Protein AF-A0A351WHJ7-F1 (afdb_monomer_lite)

Foldseek 3Di:
DDFADPVLVVLVVVLQVVCVVVVFWDWFCQPPPPDFIWIKGFPQDAPQWTKMKTFGWDDDPNDTWTPKIWIWTDHPPTIFTAWIHGRVVGDTDGFFDADPRRHTPGGDVVSSVVSSVVSNVVSVVCCVNRVD

Radius of gyration: 14.29 Å; chains: 1; bounding box: 39×33×37 Å

Secondary structure (DSSP, 8-state):
-PPPPHHHHHHHHHHHHHHHHTTSEEEE-SSTTTSPPEEEEEEEEETTEEEEEEEEEEEETTEEEEEEEEEEEE-SS-EEEEEEEETTTTEEEE-EEE-TTS-EEEE-HHHHHHHHHHHHHHHHHHHHHHT-

Sequence (132 aa):
MKALNKNTQAVLARLMNTAKANGGHTKIDNAPGHFMAACVEILGQTAGYELVSVAHYGEQNGDLMRDPDIVIMANEQNAWPISYRNDYVGIDHESADFDEAGQLKGYRPRMQADITACANMLLRNIADQQGI

Structure (mmCIF, N/CA/C/O backbone):
data_AF-A0A351WHJ7-F1
#
_entry.id   AF-A0A351WHJ7-F1
#
loop_
_atom_site.group_PDB
_atom_site.id
_atom_site.type_symbol
_atom_site.label_atom_id
_atom_site.label_alt_id
_atom_site.label_comp_id
_atom_site.label_asym_id
_atom_site.label_entity_id
_atom_site.label_seq_id
_atom_site.pdbx_PDB_ins_code
_atom_site.Cartn_x
_atom_site.Cartn_y
_atom_site.Cartn_z
_atom_site.occupancy
_atom_site.B_iso_or_equiv
_atom_site.auth_seq_id
_atom_site.auth_comp_id
_atom_site.auth_asym_id
_atom_site.auth_atom_id
_atom_site.pdbx_PDB_model_num
ATOM 1 N N . MET A 1 1 ? 5.018 -4.027 -14.918 1.00 95.12 1 MET A N 1
ATOM 2 C CA . MET A 1 1 ? 4.238 -4.286 -13.689 1.00 95.12 1 MET A CA 1
ATOM 3 C C . MET A 1 1 ? 2.789 -3.887 -13.919 1.00 95.12 1 MET A C 1
ATOM 5 O O . MET A 1 1 ? 2.540 -2.935 -14.655 1.00 95.12 1 MET A O 1
ATOM 9 N N . LYS A 1 2 ? 1.842 -4.614 -13.327 1.00 98.12 2 LYS A N 1
ATOM 10 C CA . LYS A 1 2 ? 0.417 -4.280 -13.321 1.00 98.12 2 LYS A CA 1
ATOM 11 C C . LYS A 1 2 ? 0.188 -3.119 -12.353 1.00 98.12 2 LYS A C 1
ATOM 13 O O . LYS A 1 2 ? 0.572 -3.210 -11.192 1.00 98.12 2 LYS A O 1
ATOM 18 N N . ALA A 1 3 ? -0.381 -2.029 -12.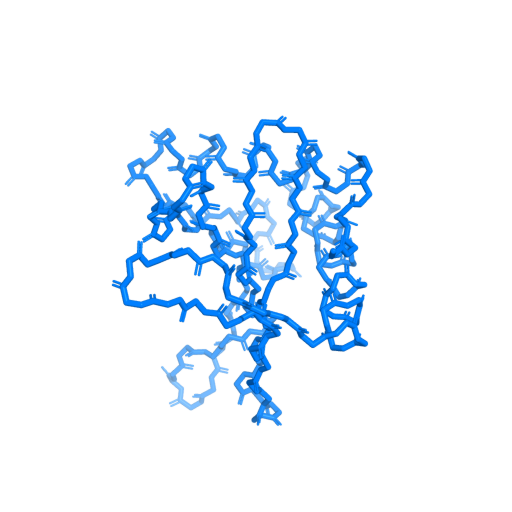852 1.00 98.56 3 ALA A N 1
ATOM 19 C CA . ALA A 1 3 ? -0.730 -0.877 -12.030 1.00 98.56 3 ALA A CA 1
ATOM 20 C C . ALA A 1 3 ? -2.055 -1.112 -11.287 1.00 98.56 3 ALA A C 1
ATOM 22 O O . ALA A 1 3 ? -2.877 -1.948 -11.688 1.00 98.56 3 ALA A O 1
ATOM 23 N N . LEU A 1 4 ? -2.270 -0.340 -10.224 1.00 98.75 4 LEU A N 1
ATOM 24 C CA . LEU A 1 4 ? -3.590 -0.144 -9.636 1.00 98.75 4 LEU A CA 1
ATOM 25 C C . LEU A 1 4 ? -4.588 0.362 -10.691 1.00 98.75 4 LEU A C 1
ATOM 27 O O . LEU A 1 4 ? -4.222 0.983 -11.689 1.00 98.75 4 LEU A O 1
ATOM 31 N N . ASN A 1 5 ? -5.875 0.085 -10.486 1.00 98.00 5 ASN A N 1
ATOM 32 C CA . ASN A 1 5 ? -6.903 0.649 -11.357 1.00 98.00 5 ASN A CA 1
ATOM 33 C C . ASN A 1 5 ? -7.125 2.144 -11.050 1.00 98.00 5 ASN A C 1
ATOM 35 O O . ASN A 1 5 ? -6.710 2.656 -10.014 1.00 98.00 5 ASN A O 1
ATOM 39 N N . LYS A 1 6 ? -7.813 2.861 -11.945 1.00 97.31 6 LYS A N 1
ATOM 40 C CA . LYS A 1 6 ? -7.991 4.318 -11.818 1.00 97.31 6 LYS A CA 1
ATOM 41 C C . LYS A 1 6 ? -8.662 4.747 -10.506 1.00 97.31 6 LYS A C 1
ATOM 43 O O . LYS A 1 6 ? -8.269 5.762 -9.939 1.00 97.31 6 LYS A O 1
ATOM 48 N N . ASN A 1 7 ? -9.642 3.985 -10.020 1.00 97.19 7 ASN A N 1
ATOM 49 C CA . ASN A 1 7 ? -10.384 4.337 -8.808 1.00 97.19 7 ASN A CA 1
ATOM 50 C C . ASN A 1 7 ? -9.500 4.189 -7.567 1.00 97.19 7 ASN A C 1
ATOM 52 O O . ASN A 1 7 ? -9.439 5.088 -6.735 1.00 97.19 7 ASN A O 1
ATOM 56 N N . THR A 1 8 ? -8.763 3.086 -7.465 1.00 98.19 8 THR A N 1
ATOM 57 C CA . THR A 1 8 ? -7.872 2.825 -6.325 1.00 98.19 8 THR A CA 1
ATOM 58 C C . THR A 1 8 ? -6.625 3.705 -6.358 1.00 98.19 8 THR A C 1
ATOM 60 O O . THR A 1 8 ? -6.154 4.101 -5.297 1.00 98.19 8 THR A O 1
ATOM 63 N N . GLN A 1 9 ? -6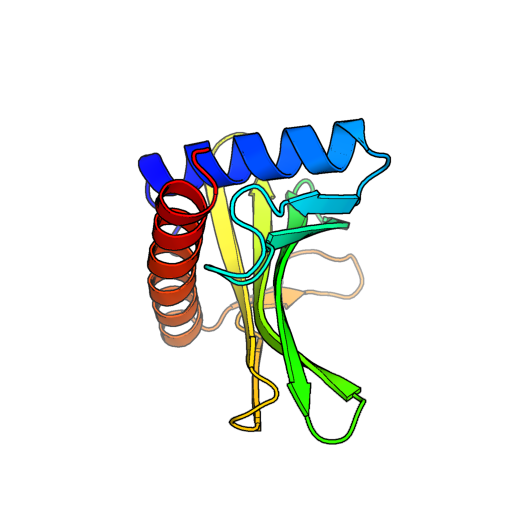.141 4.111 -7.539 1.00 98.25 9 GLN A N 1
ATOM 64 C CA . GLN A 1 9 ? -5.120 5.162 -7.646 1.00 98.25 9 GLN A CA 1
ATOM 65 C C . GLN A 1 9 ? -5.603 6.496 -7.066 1.00 98.25 9 GLN A C 1
ATOM 67 O O . GLN A 1 9 ? -4.840 7.168 -6.378 1.00 98.25 9 GLN A O 1
ATOM 72 N N . ALA A 1 10 ? -6.864 6.876 -7.300 1.00 97.69 10 ALA A N 1
ATOM 73 C CA . ALA A 1 10 ? -7.420 8.103 -6.731 1.00 97.69 10 ALA A CA 1
ATOM 74 C C . ALA A 1 10 ? -7.526 8.032 -5.198 1.00 97.69 10 ALA A C 1
ATOM 76 O O . ALA A 1 10 ? -7.198 9.007 -4.521 1.00 97.69 10 ALA A O 1
ATOM 77 N N . VAL A 1 11 ? -7.922 6.877 -4.650 1.00 98.31 11 VAL A N 1
ATOM 78 C CA . VAL A 1 11 ? -7.927 6.640 -3.195 1.00 98.31 11 VAL A CA 1
ATOM 79 C C . VAL A 1 11 ? -6.509 6.733 -2.635 1.00 98.31 11 VAL A C 1
ATOM 81 O O . VAL A 1 11 ? -6.276 7.490 -1.696 1.00 98.31 11 VAL A O 1
ATOM 84 N N . LEU A 1 12 ? -5.541 6.040 -3.243 1.00 98.56 12 LEU A N 1
ATOM 85 C CA . LEU A 1 12 ? -4.144 6.093 -2.813 1.00 98.56 12 LEU A CA 1
ATOM 86 C C . LEU A 1 12 ? -3.599 7.528 -2.824 1.00 98.56 12 LEU A C 1
ATOM 88 O O . LEU A 1 12 ? -2.951 7.935 -1.868 1.00 98.56 12 LEU A O 1
ATOM 92 N N . ALA A 1 13 ? -3.905 8.318 -3.856 1.00 97.94 13 ALA A N 1
ATOM 93 C CA . ALA A 1 13 ? -3.484 9.715 -3.921 1.00 97.94 13 ALA A CA 1
ATOM 94 C C . ALA A 1 13 ? -4.053 10.550 -2.759 1.00 97.94 13 ALA A C 1
ATOM 96 O O . ALA A 1 13 ? -3.329 11.353 -2.171 1.00 97.94 13 ALA A O 1
ATOM 97 N N . ARG A 1 14 ? -5.324 10.339 -2.378 1.00 97.75 14 ARG A N 1
ATOM 98 C CA . ARG A 1 14 ? -5.925 10.988 -1.195 1.00 97.75 14 ARG A CA 1
ATOM 99 C C . ARG A 1 14 ? -5.194 10.589 0.085 1.00 97.75 14 ARG A C 1
ATOM 101 O O . ARG A 1 14 ? -4.814 11.465 0.856 1.00 97.75 14 ARG A O 1
ATOM 108 N N . LEU A 1 15 ? -4.939 9.293 0.265 1.00 98.12 15 LEU A N 1
ATOM 109 C CA . LEU A 1 15 ? -4.201 8.757 1.411 1.00 98.12 15 LEU A CA 1
ATOM 110 C C . LEU A 1 15 ? -2.786 9.348 1.511 1.00 98.12 15 LEU A C 1
ATOM 112 O O . LEU A 1 15 ? -2.398 9.847 2.566 1.00 98.12 15 LEU A O 1
ATOM 116 N N . MET A 1 16 ? -2.039 9.359 0.402 1.00 98.06 16 MET A N 1
ATOM 117 C CA . MET A 1 16 ? -0.693 9.935 0.332 1.00 98.06 16 MET A CA 1
ATOM 118 C C . MET A 1 16 ? -0.698 11.432 0.642 1.00 98.06 16 MET A C 1
ATOM 120 O O . MET A 1 16 ? 0.165 11.900 1.379 1.00 98.06 16 MET A O 1
ATOM 124 N N . ASN A 1 17 ? -1.667 12.191 0.122 1.00 97.75 17 ASN A N 1
ATOM 125 C CA . ASN A 1 17 ? -1.775 13.623 0.404 1.00 97.75 17 ASN A CA 1
ATOM 126 C C . ASN A 1 17 ? -2.027 13.888 1.892 1.00 97.75 17 ASN A C 1
ATOM 128 O O . ASN A 1 17 ? -1.374 14.755 2.472 1.00 97.75 17 ASN A O 1
ATOM 132 N N . THR A 1 18 ? -2.909 13.110 2.526 1.00 97.94 18 THR A N 1
ATOM 133 C CA . THR A 1 18 ? -3.152 13.203 3.972 1.00 97.94 18 THR A CA 1
ATOM 134 C C . THR A 1 18 ? -1.909 12.829 4.779 1.00 97.94 18 THR A C 1
ATOM 136 O O . THR A 1 18 ? -1.568 13.532 5.728 1.00 97.94 18 THR A O 1
ATOM 139 N N . ALA A 1 19 ? -1.190 11.766 4.402 1.00 98.19 19 ALA A N 1
ATOM 140 C CA . ALA A 1 19 ? 0.055 11.380 5.069 1.00 98.19 19 ALA A CA 1
ATOM 141 C C . ALA A 1 19 ? 1.121 12.481 4.954 1.00 98.19 19 ALA A C 1
ATOM 143 O O . ALA A 1 19 ? 1.706 12.888 5.954 1.00 98.19 19 ALA A O 1
ATOM 144 N N . LYS A 1 20 ? 1.328 13.033 3.753 1.00 97.62 20 LYS A N 1
ATOM 145 C CA . LYS A 1 20 ? 2.286 14.127 3.514 1.00 97.62 20 LYS A CA 1
ATOM 146 C C . LYS A 1 20 ? 1.935 15.389 4.298 1.00 97.62 20 LYS A C 1
ATOM 148 O O . LYS A 1 20 ? 2.826 15.999 4.882 1.00 97.62 20 LYS A O 1
ATOM 153 N N . ALA A 1 21 ? 0.652 15.7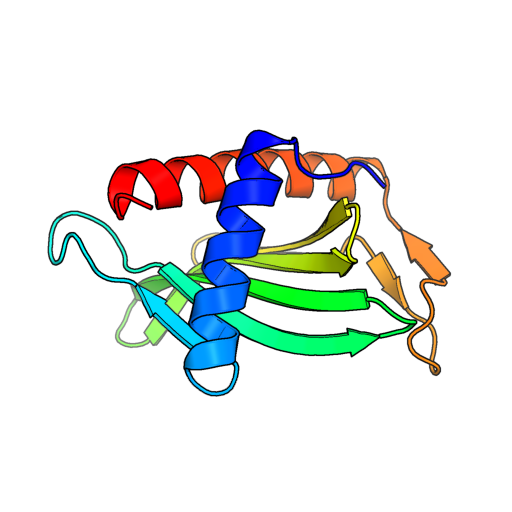47 4.366 1.00 97.88 21 ALA A N 1
ATOM 154 C CA . ALA A 1 21 ? 0.187 16.873 5.176 1.00 97.88 21 ALA A CA 1
ATOM 155 C C . ALA A 1 21 ? 0.468 16.682 6.680 1.00 97.88 21 ALA A C 1
ATOM 157 O O . ALA A 1 21 ? 0.640 17.665 7.395 1.00 97.88 21 ALA A O 1
ATOM 158 N N . ASN A 1 22 ? 0.579 15.431 7.139 1.00 97.56 22 ASN A N 1
ATOM 159 C CA . ASN A 1 22 ? 0.861 15.051 8.525 1.00 97.56 22 ASN A CA 1
ATOM 160 C C . ASN A 1 22 ? 2.332 14.653 8.767 1.00 97.56 22 ASN A C 1
ATOM 162 O O . ASN A 1 22 ? 2.638 13.914 9.698 1.00 97.56 22 ASN A O 1
ATOM 166 N N . GLY A 1 23 ? 3.267 15.136 7.942 1.00 96.94 23 GLY A N 1
ATOM 167 C CA . GLY A 1 23 ? 4.698 14.872 8.143 1.00 96.94 23 GLY A CA 1
ATOM 168 C C . GLY A 1 23 ? 5.159 13.498 7.650 1.00 96.94 23 GLY A C 1
ATOM 169 O O . GLY A 1 23 ? 6.153 12.971 8.139 1.00 96.94 23 GLY A O 1
ATOM 170 N N . GLY A 1 24 ? 4.444 12.918 6.684 1.00 97.50 24 GLY A N 1
ATOM 171 C CA . GLY A 1 24 ? 4.817 11.674 6.010 1.00 97.50 24 GLY A CA 1
ATOM 172 C C . GLY A 1 24 ? 4.123 10.425 6.547 1.00 97.50 24 GLY A C 1
ATOM 173 O O . GLY A 1 24 ? 4.290 9.366 5.959 1.00 97.50 24 GLY A O 1
ATOM 174 N N . HIS A 1 25 ? 3.308 10.524 7.596 1.00 98.00 25 HIS A N 1
ATOM 175 C CA . HIS A 1 25 ? 2.545 9.395 8.127 1.00 98.00 25 HIS A CA 1
ATOM 176 C C . HIS A 1 25 ? 1.179 9.842 8.652 1.00 98.00 25 HIS A C 1
ATOM 178 O O . HIS A 1 25 ? 0.999 10.981 9.079 1.00 98.00 25 HIS A O 1
ATOM 184 N N . THR A 1 26 ? 0.185 8.958 8.615 1.00 98.19 26 THR A N 1
ATOM 185 C CA . THR A 1 26 ? -1.134 9.224 9.198 1.00 98.19 26 THR A CA 1
ATOM 186 C C . THR A 1 26 ? -1.855 7.931 9.571 1.00 98.19 26 THR A C 1
ATOM 188 O O . THR A 1 26 ? -1.651 6.888 8.950 1.00 98.19 26 THR A O 1
ATOM 191 N N . LYS A 1 27 ? -2.725 8.015 10.580 1.00 97.88 27 LYS A N 1
ATOM 192 C CA . LYS A 1 27 ? -3.681 6.972 10.955 1.00 97.88 27 LYS A CA 1
ATOM 193 C C . LYS A 1 27 ? -5.084 7.525 10.732 1.00 97.88 27 LYS A C 1
ATOM 195 O O . LYS A 1 27 ? -5.445 8.534 11.334 1.00 97.88 27 LYS A O 1
ATOM 200 N N . ILE A 1 28 ? -5.862 6.860 9.888 1.00 97.75 28 ILE A N 1
ATOM 201 C CA . ILE A 1 28 ? -7.234 7.245 9.554 1.00 97.75 28 ILE A CA 1
ATOM 202 C C . ILE A 1 28 ? -8.183 6.270 10.242 1.00 97.75 28 ILE A C 1
ATOM 204 O O . ILE A 1 28 ? -8.168 5.077 9.946 1.00 97.75 28 ILE A O 1
ATOM 208 N N . ASP A 1 29 ? -8.979 6.792 11.171 1.00 97.38 29 ASP A N 1
ATOM 209 C CA . ASP A 1 29 ? -9.904 6.028 12.009 1.00 97.38 29 ASP A CA 1
ATOM 210 C C . ASP A 1 29 ? -11.241 6.775 12.127 1.00 97.38 29 ASP A C 1
ATOM 212 O O . ASP A 1 29 ? -11.600 7.323 13.169 1.00 97.38 29 ASP A O 1
ATOM 216 N N . ASN A 1 30 ? -11.945 6.877 11.000 1.00 96.62 30 ASN A N 1
ATOM 217 C CA . ASN A 1 30 ? -13.217 7.594 10.889 1.00 96.62 30 ASN A CA 1
ATOM 218 C C . ASN A 1 30 ? -14.414 6.752 11.370 1.00 96.62 30 ASN A C 1
ATOM 220 O O . ASN A 1 30 ? -15.506 7.289 11.553 1.00 96.62 30 ASN A O 1
ATOM 224 N N . ALA A 1 31 ? -14.218 5.448 11.582 1.00 94.56 31 ALA A N 1
ATOM 225 C CA . ALA A 1 31 ? -15.235 4.506 12.050 1.00 94.56 31 ALA A CA 1
ATOM 226 C C . ALA A 1 31 ? -14.722 3.673 13.246 1.00 94.56 31 ALA A C 1
ATOM 228 O O . ALA A 1 31 ? -14.670 2.436 13.168 1.00 94.56 31 ALA A O 1
ATOM 229 N N . PRO A 1 32 ? -14.341 4.331 14.359 1.00 92.25 32 PRO A N 1
ATOM 230 C CA . PRO A 1 32 ? -13.710 3.665 15.491 1.00 92.25 32 PRO A CA 1
ATOM 231 C C . PRO A 1 32 ? -14.637 2.605 16.091 1.00 92.25 32 PRO A C 1
ATOM 233 O O . PRO A 1 32 ? -15.831 2.830 16.285 1.00 92.25 32 PRO A O 1
ATOM 236 N N . GLY A 1 33 ? -14.080 1.428 16.374 1.00 91.31 33 GLY A N 1
ATOM 237 C CA . GLY A 1 33 ? -14.823 0.282 16.911 1.00 91.31 33 GLY A CA 1
ATOM 238 C C . GLY A 1 33 ? -15.653 -0.497 15.883 1.00 91.31 33 GLY A C 1
ATOM 239 O O . GLY A 1 33 ? -16.190 -1.548 16.230 1.00 91.31 33 GLY A O 1
ATOM 240 N N . HIS A 1 34 ? -15.734 -0.033 14.631 1.00 92.69 34 HIS A N 1
ATOM 241 C CA . HIS A 1 34 ? -16.422 -0.739 13.544 1.00 92.69 34 HIS A CA 1
ATOM 242 C C . HIS A 1 34 ? -15.448 -1.361 12.543 1.00 92.69 34 HIS A C 1
ATOM 244 O O . HIS A 1 34 ? -15.643 -2.503 12.128 1.00 92.69 34 HIS A O 1
ATOM 250 N N . PHE A 1 35 ? -14.397 -0.626 12.175 1.00 95.00 35 PHE A N 1
ATOM 251 C CA . PHE A 1 35 ? -13.370 -1.077 11.239 1.00 95.00 35 PHE A CA 1
ATOM 252 C C . PHE A 1 35 ? -11.971 -0.789 11.780 1.00 95.00 35 PHE A C 1
ATOM 254 O O . PHE A 1 35 ? -11.789 0.072 12.639 1.00 95.00 35 PHE A O 1
ATOM 261 N N . MET A 1 36 ? -10.972 -1.513 11.271 1.00 95.06 36 MET A N 1
ATOM 262 C CA . MET A 1 36 ? -9.575 -1.216 11.580 1.00 95.06 36 MET A CA 1
ATOM 263 C C . MET A 1 36 ? -9.167 0.110 10.938 1.00 95.06 36 MET A C 1
ATOM 265 O O . MET A 1 36 ? -9.503 0.392 9.785 1.00 95.06 36 MET A O 1
ATOM 269 N N . ALA A 1 37 ? -8.405 0.909 11.681 1.00 97.12 37 ALA A N 1
ATOM 270 C CA . ALA A 1 37 ? -7.826 2.138 11.166 1.00 97.12 37 ALA A CA 1
ATOM 271 C C . ALA A 1 37 ? -6.857 1.844 10.012 1.00 97.12 37 ALA A C 1
ATOM 273 O O . ALA A 1 37 ? -6.117 0.858 10.057 1.00 97.12 37 ALA A O 1
ATOM 274 N N . ALA A 1 38 ? -6.835 2.709 9.000 1.00 98.00 38 ALA A N 1
ATOM 275 C CA . ALA A 1 38 ? -5.852 2.653 7.924 1.00 98.00 38 ALA A CA 1
ATOM 276 C C . ALA A 1 38 ? -4.615 3.472 8.314 1.00 98.00 38 ALA A C 1
ATOM 278 O O . ALA A 1 38 ? -4.697 4.689 8.499 1.00 98.00 38 ALA A O 1
ATOM 279 N N . CYS A 1 39 ? -3.471 2.810 8.434 1.00 98.50 39 CYS A N 1
ATOM 280 C CA . CYS A 1 39 ? -2.174 3.441 8.639 1.00 98.50 39 CYS A CA 1
ATOM 281 C C . CYS A 1 39 ? -1.496 3.636 7.282 1.00 98.50 39 CYS A C 1
ATOM 283 O O . CYS A 1 39 ? -1.421 2.704 6.483 1.00 98.50 39 CYS A O 1
ATOM 285 N N . VAL A 1 40 ? -1.018 4.847 7.014 1.00 98.69 40 VAL A N 1
ATOM 286 C CA . VAL A 1 40 ? -0.358 5.201 5.754 1.00 98.69 40 VAL A CA 1
ATOM 287 C C . VAL A 1 40 ? 0.953 5.895 6.069 1.00 98.69 40 VAL A C 1
ATOM 289 O O . VAL A 1 40 ? 0.964 6.855 6.839 1.00 98.69 40 VAL A O 1
ATOM 292 N N . GLU A 1 41 ? 2.040 5.442 5.454 1.00 98.69 41 GLU A N 1
ATOM 293 C CA . GLU A 1 41 ? 3.383 5.977 5.682 1.00 98.69 41 GLU A CA 1
ATOM 294 C C . GLU A 1 41 ? 4.144 6.133 4.363 1.00 98.69 41 GLU A C 1
ATOM 296 O O . GLU A 1 41 ? 4.198 5.215 3.547 1.00 98.69 41 GLU A O 1
ATOM 301 N N . ILE A 1 42 ? 4.743 7.304 4.150 1.00 98.38 42 ILE A N 1
ATOM 302 C CA . ILE A 1 42 ? 5.683 7.562 3.061 1.00 98.38 42 ILE A CA 1
ATOM 303 C C . ILE A 1 42 ? 7.057 7.069 3.515 1.00 98.38 42 ILE A C 1
ATOM 305 O O . ILE A 1 42 ? 7.719 7.710 4.326 1.00 98.38 42 ILE A O 1
ATOM 309 N N . LEU A 1 43 ? 7.489 5.937 2.967 1.00 97.06 43 LEU A N 1
ATOM 310 C CA . LEU A 1 43 ? 8.731 5.261 3.351 1.00 97.06 43 LEU A CA 1
ATOM 311 C C . LEU A 1 43 ? 9.977 5.941 2.769 1.00 97.06 43 LEU A C 1
ATOM 313 O O . LEU A 1 43 ? 11.088 5.736 3.250 1.00 97.06 43 LEU A O 1
ATOM 317 N N . GLY A 1 44 ? 9.804 6.729 1.706 1.00 94.75 44 GLY A N 1
ATOM 318 C CA . GLY A 1 44 ? 10.885 7.440 1.036 1.00 94.75 44 GLY A CA 1
ATOM 319 C C . GLY A 1 44 ? 10.706 7.479 -0.476 1.00 94.75 44 GLY A C 1
ATOM 320 O O . GLY A 1 44 ? 9.595 7.360 -0.997 1.00 94.75 44 GLY A O 1
ATOM 321 N N . GLN A 1 45 ? 11.820 7.661 -1.182 1.00 93.50 45 GLN A N 1
ATOM 322 C CA . GLN A 1 45 ? 11.855 7.737 -2.638 1.00 93.50 45 GLN A CA 1
ATOM 323 C C . GLN A 1 45 ? 12.954 6.852 -3.211 1.00 93.50 45 GLN A C 1
ATOM 325 O O . GLN A 1 45 ? 14.035 6.739 -2.636 1.00 93.50 45 GLN A O 1
ATOM 330 N N . THR A 1 46 ? 12.689 6.269 -4.375 1.00 90.94 46 THR A N 1
ATOM 331 C CA . THR A 1 46 ? 13.666 5.490 -5.130 1.00 90.94 46 THR A CA 1
ATOM 332 C C . THR A 1 46 ? 13.486 5.724 -6.620 1.00 90.94 46 THR A C 1
ATOM 334 O O . THR A 1 46 ? 12.367 5.660 -7.112 1.00 90.94 46 THR A O 1
ATOM 337 N N . ALA A 1 47 ? 14.559 6.027 -7.353 1.00 88.44 47 ALA A N 1
ATOM 338 C CA . ALA A 1 47 ? 14.532 6.162 -8.816 1.00 88.44 47 ALA A CA 1
ATOM 339 C C . ALA A 1 47 ? 13.384 7.032 -9.399 1.00 88.44 47 ALA A C 1
ATOM 341 O O . ALA A 1 47 ? 12.869 6.741 -10.477 1.00 88.44 47 ALA A O 1
ATOM 342 N N . GLY A 1 48 ? 12.967 8.093 -8.694 1.00 89.25 48 GLY A N 1
ATOM 343 C CA . GLY A 1 48 ? 11.852 8.961 -9.110 1.00 89.25 48 GLY A CA 1
ATOM 344 C C . GLY A 1 48 ? 10.449 8.450 -8.749 1.00 89.25 48 GLY A C 1
ATOM 345 O O . GLY A 1 48 ? 9.459 9.023 -9.197 1.00 89.25 48 GLY A O 1
ATOM 346 N N . TYR A 1 49 ? 10.358 7.399 -7.938 1.00 95.31 49 TYR A N 1
ATOM 347 C CA . TYR A 1 49 ? 9.123 6.877 -7.367 1.00 95.31 49 TYR A CA 1
ATOM 348 C C . TYR A 1 49 ? 9.069 7.149 -5.865 1.00 95.31 49 TYR A C 1
ATOM 350 O O . TYR A 1 49 ? 10.081 7.047 -5.175 1.00 95.31 49 TYR A O 1
ATOM 358 N N . GLU A 1 50 ? 7.882 7.433 -5.345 1.00 96.75 50 GLU A N 1
ATOM 359 C CA . GLU A 1 50 ? 7.604 7.409 -3.911 1.00 96.75 50 GLU A CA 1
ATOM 360 C C . GLU A 1 50 ? 7.214 5.998 -3.479 1.00 96.75 50 GLU A C 1
ATOM 362 O O . GLU A 1 50 ? 6.460 5.309 -4.169 1.00 96.75 50 GLU A O 1
ATOM 367 N N . LEU A 1 51 ? 7.716 5.577 -2.322 1.00 97.94 51 LEU A N 1
ATOM 368 C CA . LEU A 1 51 ? 7.310 4.340 -1.672 1.00 97.94 51 LEU A CA 1
ATOM 369 C C . LEU A 1 51 ? 6.322 4.679 -0.559 1.00 97.94 51 LEU A C 1
ATOM 371 O O . LEU A 1 51 ? 6.628 5.484 0.320 1.00 97.94 51 LEU A O 1
ATOM 375 N N . VAL A 1 52 ? 5.142 4.069 -0.599 1.00 98.62 52 VAL A N 1
ATOM 376 C CA . VAL A 1 52 ? 4.095 4.250 0.412 1.00 98.62 52 VAL A CA 1
ATOM 377 C C . VAL A 1 52 ? 3.646 2.898 0.953 1.00 98.62 52 VAL A C 1
ATOM 379 O O . VAL A 1 52 ? 3.321 2.003 0.175 1.00 98.62 52 VAL A O 1
ATOM 382 N N . SER A 1 53 ? 3.629 2.755 2.276 1.00 98.75 53 SER A N 1
ATOM 383 C CA . SER A 1 53 ? 2.966 1.654 2.978 1.00 98.75 53 SER A CA 1
ATOM 384 C C . SER A 1 53 ? 1.513 2.037 3.256 1.00 98.75 53 SER A C 1
ATOM 386 O O . SER A 1 53 ? 1.221 3.166 3.663 1.00 98.75 53 SER A O 1
ATOM 388 N N . VAL A 1 54 ? 0.603 1.095 3.013 1.00 98.75 54 VAL A N 1
ATOM 389 C CA . VAL A 1 54 ? -0.795 1.154 3.447 1.00 98.75 54 VAL A CA 1
ATOM 390 C C . VAL A 1 54 ? -1.080 -0.119 4.229 1.00 98.75 54 VAL A C 1
ATOM 392 O O . VAL A 1 54 ? -1.046 -1.213 3.659 1.00 98.75 54 VAL A O 1
ATOM 395 N N . ALA A 1 55 ? -1.374 0.032 5.518 1.00 98.44 55 ALA A N 1
ATOM 396 C CA . ALA A 1 55 ? -1.495 -1.078 6.445 1.00 98.44 55 ALA A CA 1
ATOM 397 C C . ALA A 1 55 ? -2.723 -0.978 7.355 1.00 98.44 55 ALA A C 1
ATOM 399 O O . ALA A 1 55 ? -3.150 0.108 7.750 1.00 98.44 55 ALA A O 1
ATOM 400 N N . HIS A 1 56 ? -3.233 -2.136 7.757 1.00 97.94 56 HIS A N 1
ATOM 401 C CA . HIS A 1 56 ? -4.030 -2.285 8.971 1.00 97.94 56 HIS A CA 1
ATOM 402 C C . HIS A 1 56 ? -3.210 -3.019 10.028 1.00 97.94 56 HIS A C 1
ATOM 404 O O . HIS A 1 56 ? -2.324 -3.810 9.701 1.00 97.94 56 HIS A O 1
ATOM 410 N N . TYR A 1 57 ? -3.531 -2.766 11.294 1.00 97.25 57 TYR A N 1
ATOM 411 C CA . TYR A 1 57 ? -2.921 -3.451 12.422 1.00 97.25 57 TYR A CA 1
ATOM 412 C C . TYR A 1 57 ? -3.999 -4.059 13.310 1.00 97.25 57 TYR A C 1
ATOM 414 O O . TYR A 1 57 ? -4.879 -3.343 13.793 1.00 97.25 57 TYR A O 1
ATOM 422 N N . GLY A 1 58 ? -3.898 -5.365 13.534 1.00 94.88 58 GLY A N 1
ATOM 423 C CA . GLY A 1 58 ? -4.569 -6.051 14.632 1.00 94.88 58 GLY A CA 1
ATOM 424 C C . GLY A 1 58 ? -3.606 -6.260 15.802 1.00 94.88 58 GLY A C 1
ATOM 425 O O . GLY A 1 58 ? -2.410 -5.997 15.685 1.00 94.88 58 GLY A O 1
ATOM 426 N N . GLU A 1 59 ? -4.116 -6.739 16.934 1.00 95.75 59 GLU A N 1
ATOM 427 C CA . GLU A 1 59 ? -3.294 -7.129 18.082 1.00 95.75 59 GLU A CA 1
ATOM 428 C C . GLU A 1 59 ? -3.288 -8.658 18.233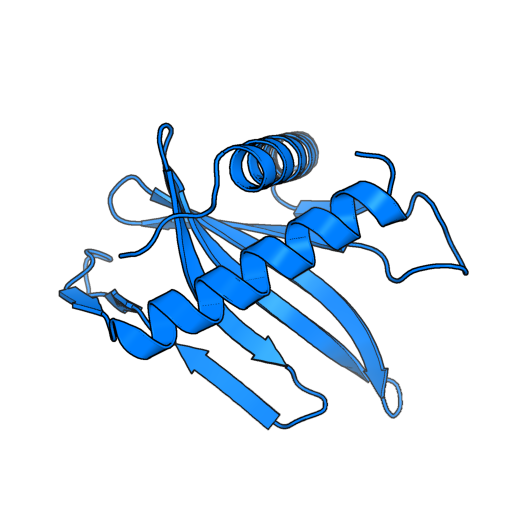 1.00 95.75 59 GLU A C 1
ATOM 430 O O . GLU A 1 59 ? -4.323 -9.314 18.075 1.00 95.75 59 GLU A O 1
ATOM 435 N N . GLN A 1 60 ? -2.130 -9.243 18.535 1.00 96.12 60 GLN A N 1
ATOM 436 C CA . GLN A 1 60 ? -2.003 -10.644 18.932 1.00 96.12 60 GLN A CA 1
ATOM 437 C C . GLN A 1 60 ? -1.025 -10.749 20.098 1.00 96.12 60 GLN A C 1
ATOM 439 O O . GLN A 1 60 ? 0.131 -10.368 19.974 1.00 96.12 60 GLN A O 1
ATOM 444 N N . ASN A 1 61 ? -1.475 -11.299 21.229 1.00 96.44 61 ASN A N 1
ATOM 445 C CA . ASN A 1 61 ? -0.665 -11.431 22.449 1.00 96.44 61 ASN A CA 1
ATOM 446 C C . ASN A 1 61 ? -0.039 -10.107 22.943 1.00 96.44 61 ASN A C 1
ATOM 448 O O . ASN A 1 61 ? 1.013 -10.132 23.575 1.00 96.44 61 ASN A O 1
ATOM 452 N N . GLY A 1 62 ? -0.681 -8.965 22.677 1.00 95.50 62 GLY A N 1
ATOM 453 C CA . GLY A 1 62 ? -0.162 -7.639 23.027 1.00 95.50 62 GLY A CA 1
ATOM 454 C C . GLY A 1 62 ? 0.727 -6.988 21.962 1.00 95.50 62 GLY A C 1
ATOM 455 O O . GLY A 1 62 ? 1.063 -5.815 22.109 1.00 95.50 62 GLY A O 1
ATOM 456 N N . ASP A 1 63 ? 1.078 -7.702 20.889 1.00 96.56 63 ASP A N 1
ATOM 457 C CA . ASP A 1 63 ? 1.880 -7.170 19.786 1.00 96.56 63 ASP A CA 1
ATOM 458 C C . ASP A 1 63 ? 0.996 -6.710 18.621 1.00 96.56 63 ASP A C 1
ATOM 460 O O . ASP A 1 63 ? 0.006 -7.361 18.276 1.00 96.56 63 ASP A O 1
ATOM 464 N N . LEU A 1 64 ? 1.374 -5.599 17.980 1.00 96.06 64 LEU A N 1
ATOM 465 C CA . LEU A 1 64 ? 0.732 -5.137 16.749 1.00 96.06 64 LEU A CA 1
ATOM 466 C C . LEU A 1 64 ? 1.189 -5.981 15.555 1.00 96.06 64 LEU A C 1
ATOM 468 O O . LEU A 1 64 ? 2.383 -6.119 15.292 1.00 96.06 64 LEU A O 1
ATOM 472 N N . MET A 1 65 ? 0.217 -6.477 14.797 1.00 97.75 65 MET A N 1
ATOM 473 C CA . MET A 1 65 ? 0.393 -7.396 13.675 1.00 97.75 65 MET A CA 1
ATOM 474 C C . MET A 1 65 ? -0.190 -6.778 12.404 1.00 97.75 65 MET A C 1
ATOM 476 O O . MET A 1 65 ? -1.346 -6.350 12.403 1.00 97.75 65 MET A O 1
ATOM 480 N N . ARG A 1 66 ? 0.582 -6.738 11.312 1.00 97.75 66 ARG A N 1
ATOM 481 C CA . ARG A 1 66 ? 0.118 -6.191 10.021 1.00 97.75 66 ARG A CA 1
ATOM 482 C C . ARG A 1 66 ? -0.920 -7.113 9.375 1.00 97.75 66 ARG A C 1
ATOM 484 O O . ARG A 1 66 ? -0.627 -8.294 9.173 1.00 97.75 66 ARG A O 1
ATOM 491 N N . ASP A 1 67 ? -2.086 -6.572 9.005 1.00 94.94 67 ASP A N 1
ATOM 492 C CA . ASP A 1 67 ? -3.205 -7.330 8.411 1.00 94.94 67 ASP A CA 1
ATOM 493 C C . ASP A 1 67 ? -4.057 -6.565 7.369 1.00 94.94 67 ASP A C 1
ATOM 495 O O . ASP A 1 67 ? -5.187 -6.159 7.644 1.00 94.94 67 ASP A O 1
ATOM 499 N N . PRO A 1 68 ? -3.595 -6.427 6.119 1.00 97.06 68 PRO A N 1
ATOM 500 C CA . PRO A 1 68 ? -2.225 -6.601 5.649 1.00 97.06 68 PRO A CA 1
ATOM 501 C C . PRO A 1 68 ? -1.445 -5.275 5.692 1.00 97.06 68 PRO A C 1
ATOM 503 O O . PRO A 1 68 ? -2.024 -4.220 5.942 1.00 97.06 68 PRO A O 1
ATOM 506 N N . ASP A 1 69 ? -0.153 -5.330 5.365 1.00 98.62 69 ASP A N 1
ATOM 507 C CA . ASP A 1 69 ? 0.668 -4.191 4.932 1.00 98.62 69 ASP A CA 1
ATOM 508 C C . ASP A 1 69 ? 1.043 -4.363 3.454 1.00 98.62 69 ASP A C 1
ATOM 510 O O . ASP A 1 69 ? 1.472 -5.442 3.030 1.00 98.62 69 ASP A O 1
ATOM 514 N N . ILE A 1 70 ? 0.841 -3.318 2.653 1.00 98.75 70 ILE A N 1
ATOM 515 C CA . ILE A 1 70 ? 1.185 -3.295 1.231 1.00 98.75 70 ILE A CA 1
ATOM 516 C C . ILE A 1 70 ? 2.057 -2.081 0.949 1.00 98.75 70 ILE A C 1
ATOM 518 O O . ILE A 1 70 ? 1.615 -0.941 1.102 1.00 98.75 70 ILE A O 1
ATOM 522 N N . VAL A 1 71 ? 3.257 -2.334 0.423 1.00 98.69 71 VAL A N 1
ATOM 523 C CA . VAL A 1 71 ? 4.133 -1.279 -0.095 1.00 98.69 71 VAL A CA 1
ATOM 524 C C . VAL A 1 71 ? 3.865 -1.072 -1.578 1.00 98.69 71 VAL A C 1
ATOM 526 O O . VAL A 1 71 ? 3.876 -2.013 -2.382 1.00 98.69 71 VAL A O 1
ATOM 529 N N . ILE A 1 72 ? 3.638 0.182 -1.946 1.00 98.75 72 ILE A N 1
ATOM 530 C CA . ILE A 1 72 ? 3.292 0.616 -3.291 1.00 98.75 72 ILE A CA 1
ATOM 531 C C . ILE A 1 72 ? 4.350 1.605 -3.765 1.00 98.75 72 ILE A C 1
ATOM 533 O O . ILE A 1 72 ? 4.644 2.591 -3.096 1.00 98.75 72 ILE A O 1
ATOM 537 N N . MET A 1 73 ? 4.904 1.337 -4.942 1.00 98.06 73 MET A N 1
ATOM 538 C CA . MET A 1 73 ? 5.781 2.254 -5.654 1.00 98.06 73 MET A CA 1
ATOM 539 C C . MET A 1 73 ? 4.930 3.119 -6.582 1.00 98.06 73 MET A C 1
ATOM 541 O O . MET A 1 73 ? 4.259 2.591 -7.470 1.00 98.06 73 MET A O 1
ATOM 545 N N . ALA A 1 74 ? 4.925 4.431 -6.378 1.00 97.75 74 ALA A N 1
ATOM 546 C CA . ALA A 1 74 ? 4.049 5.359 -7.085 1.00 97.75 74 ALA A CA 1
ATOM 547 C C . ALA A 1 74 ? 4.829 6.495 -7.753 1.00 97.75 74 ALA A C 1
ATOM 549 O O . ALA A 1 74 ? 5.838 6.971 -7.239 1.00 97.75 74 ALA A O 1
ATOM 550 N N . ASN A 1 75 ? 4.336 6.944 -8.901 1.00 95.00 75 ASN A N 1
ATOM 551 C CA . ASN A 1 75 ? 4.707 8.217 -9.509 1.00 95.00 75 ASN A CA 1
ATOM 552 C C . ASN A 1 75 ? 3.438 9.015 -9.849 1.00 95.00 75 ASN A C 1
ATOM 554 O O . ASN A 1 75 ? 2.330 8.620 -9.487 1.00 95.00 75 ASN A O 1
ATOM 558 N N . GLU A 1 76 ? 3.586 10.136 -10.553 1.00 90.81 76 GLU A N 1
ATOM 559 C CA . GLU A 1 76 ? 2.459 11.013 -10.899 1.00 90.81 76 GLU A CA 1
ATOM 560 C C . GLU A 1 76 ? 1.363 10.323 -11.731 1.00 90.81 76 GLU A C 1
ATOM 562 O O . GLU A 1 76 ? 0.205 10.737 -11.688 1.00 90.81 76 GLU A O 1
ATOM 567 N N . GLN A 1 77 ? 1.704 9.290 -12.507 1.00 91.44 77 GLN A N 1
ATOM 568 C CA . GLN A 1 77 ? 0.776 8.660 -13.449 1.00 91.44 77 GLN A CA 1
ATOM 569 C C . GLN A 1 77 ? 0.217 7.327 -12.944 1.00 91.44 77 GLN A C 1
ATOM 571 O O . GLN A 1 77 ? -0.944 7.003 -13.213 1.00 91.44 77 GLN A O 1
ATOM 576 N N . ASN A 1 78 ? 1.037 6.524 -12.267 1.00 97.12 78 ASN A N 1
ATOM 577 C CA . ASN A 1 78 ? 0.715 5.142 -11.938 1.00 97.12 78 ASN A CA 1
ATOM 578 C C . ASN A 1 78 ? 1.241 4.736 -10.561 1.00 97.12 78 ASN A C 1
ATOM 580 O O . ASN A 1 78 ? 2.227 5.269 -10.055 1.00 97.12 78 ASN A O 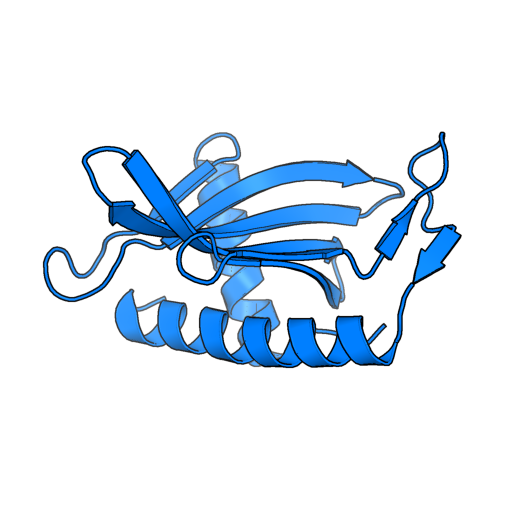1
ATOM 584 N N . ALA A 1 79 ? 0.599 3.716 -9.998 1.00 98.38 79 ALA A N 1
ATOM 585 C CA . ALA A 1 79 ? 1.011 3.092 -8.753 1.00 98.38 79 ALA A CA 1
ATOM 586 C C . ALA A 1 79 ? 1.093 1.571 -8.917 1.00 98.38 79 ALA A C 1
ATOM 588 O O . ALA A 1 79 ? 0.148 0.931 -9.388 1.00 98.38 79 ALA A O 1
ATOM 589 N N . TRP A 1 80 ? 2.224 0.995 -8.520 1.00 98.56 80 TRP A N 1
ATOM 590 C CA . TRP A 1 80 ? 2.533 -0.426 -8.627 1.00 98.56 80 TRP A CA 1
ATOM 591 C C . TRP A 1 80 ? 2.777 -1.002 -7.233 1.00 98.56 80 TRP A C 1
ATOM 593 O O . TRP A 1 80 ? 3.795 -0.703 -6.614 1.00 98.56 80 TRP A O 1
ATOM 603 N N . PRO A 1 81 ? 1.859 -1.828 -6.719 1.00 98.69 81 PRO A N 1
ATOM 604 C CA . PRO A 1 81 ? 2.083 -2.589 -5.498 1.00 98.69 81 PRO A CA 1
ATOM 605 C C . PRO A 1 81 ? 3.255 -3.552 -5.697 1.00 98.69 81 PRO A C 1
ATOM 607 O O . PRO A 1 81 ? 3.278 -4.285 -6.693 1.00 98.69 81 PRO A O 1
ATOM 610 N N . ILE A 1 82 ? 4.229 -3.507 -4.786 1.00 98.31 82 ILE A N 1
ATOM 611 C CA . ILE A 1 82 ? 5.499 -4.237 -4.901 1.00 98.31 82 ILE A CA 1
ATOM 612 C C . ILE A 1 82 ? 5.761 -5.203 -3.746 1.00 98.31 82 ILE A C 1
ATOM 614 O O . ILE A 1 82 ? 6.466 -6.188 -3.973 1.00 98.31 82 ILE A O 1
ATOM 618 N N . SER A 1 83 ? 5.172 -4.978 -2.568 1.00 98.38 83 SER A N 1
ATOM 619 C CA . SER A 1 83 ? 5.256 -5.898 -1.429 1.00 98.38 83 SER A CA 1
ATOM 620 C C . SER A 1 83 ? 3.891 -6.117 -0.774 1.00 98.38 83 SER A C 1
ATOM 622 O O . SER A 1 83 ? 3.031 -5.236 -0.823 1.00 98.38 83 SER A O 1
ATOM 624 N N . TYR A 1 84 ? 3.693 -7.303 -0.202 1.00 98.69 84 TYR A N 1
ATOM 625 C CA . TYR A 1 84 ? 2.556 -7.668 0.639 1.00 98.69 84 TYR A CA 1
ATOM 626 C C . TYR A 1 84 ? 3.059 -8.444 1.849 1.00 98.69 84 TYR A C 1
ATOM 628 O O . TYR A 1 84 ? 3.760 -9.445 1.688 1.00 98.69 84 TYR A O 1
ATOM 636 N N . ARG A 1 85 ? 2.603 -8.055 3.036 1.00 98.56 85 ARG A N 1
ATOM 637 C CA . ARG A 1 85 ? 2.882 -8.767 4.275 1.00 98.56 85 ARG A CA 1
ATOM 638 C C . ARG A 1 85 ? 1.622 -8.947 5.112 1.00 98.56 85 ARG A C 1
ATOM 640 O O . ARG A 1 85 ? 0.808 -8.033 5.236 1.00 98.56 85 ARG A O 1
ATOM 647 N N . ASN A 1 86 ? 1.477 -10.129 5.700 1.00 98.31 86 ASN A N 1
ATOM 648 C CA . ASN A 1 86 ? 0.455 -10.424 6.696 1.00 98.31 86 ASN A CA 1
ATOM 649 C C . ASN A 1 86 ? 1.063 -11.277 7.810 1.00 98.31 86 ASN A C 1
ATOM 651 O O . ASN A 1 86 ? 1.454 -12.428 7.584 1.00 98.31 86 ASN A O 1
ATOM 655 N N . ASP A 1 87 ? 1.141 -10.702 9.008 1.00 98.19 87 ASP A N 1
ATOM 656 C CA . ASP A 1 87 ? 1.829 -11.333 10.132 1.00 98.19 87 ASP A CA 1
ATOM 657 C C . ASP A 1 87 ? 1.002 -12.483 10.752 1.00 98.19 87 ASP A C 1
ATOM 659 O O . ASP A 1 87 ? 1.587 -13.424 11.286 1.00 98.19 87 ASP A O 1
ATOM 663 N N . TYR A 1 88 ? -0.334 -12.484 10.627 1.00 96.75 88 TYR A N 1
ATOM 664 C CA . TYR A 1 88 ? -1.200 -13.541 11.185 1.00 96.75 88 TYR A CA 1
ATOM 665 C C . TYR A 1 88 ? -1.073 -14.883 10.461 1.00 96.75 88 TYR A C 1
ATOM 667 O O . TYR A 1 88 ? -1.295 -15.938 11.055 1.00 96.75 88 TYR A O 1
ATOM 675 N N . VAL A 1 89 ? -0.721 -14.853 9.176 1.00 96.62 89 VAL A N 1
ATOM 676 C CA . VAL A 1 89 ? -0.563 -16.057 8.342 1.00 96.62 89 VAL A CA 1
ATOM 677 C C . VAL A 1 89 ? 0.886 -16.305 7.921 1.00 96.62 89 VAL A C 1
ATOM 679 O O . VAL A 1 89 ? 1.146 -17.226 7.149 1.00 96.62 89 VAL A O 1
ATOM 682 N N . GLY A 1 90 ? 1.834 -15.510 8.430 1.00 96.50 90 GLY A N 1
ATOM 683 C CA . GLY A 1 90 ? 3.264 -15.670 8.157 1.00 96.50 90 GLY A CA 1
ATOM 684 C C . GLY A 1 90 ? 3.642 -15.471 6.687 1.00 96.50 90 GLY A C 1
ATOM 685 O O . GLY A 1 90 ? 4.531 -16.161 6.190 1.00 96.50 90 GLY A O 1
ATOM 686 N N . ILE A 1 91 ? 2.954 -14.569 5.979 1.00 97.62 91 ILE A N 1
ATOM 687 C CA . ILE A 1 91 ? 3.218 -14.279 4.563 1.00 97.62 91 ILE A CA 1
ATOM 688 C C . ILE A 1 91 ? 4.023 -12.987 4.445 1.00 97.62 91 ILE A C 1
ATOM 690 O O . ILE A 1 91 ? 3.608 -11.951 4.962 1.00 97.62 91 ILE A O 1
ATOM 694 N N . ASP A 1 92 ? 5.121 -13.050 3.693 1.00 97.69 92 ASP A N 1
ATOM 695 C CA . ASP A 1 92 ? 5.918 -11.898 3.267 1.00 97.69 92 ASP A CA 1
ATOM 696 C C . ASP A 1 92 ? 6.321 -12.087 1.794 1.00 97.69 92 ASP A C 1
ATOM 698 O O . ASP A 1 92 ? 7.015 -13.045 1.438 1.00 97.69 92 ASP A O 1
ATOM 702 N N . HIS A 1 93 ? 5.797 -11.239 0.910 1.00 98.06 93 HIS A N 1
ATOM 703 C CA . HIS A 1 93 ? 5.983 -11.323 -0.536 1.00 98.06 93 HIS A CA 1
ATOM 704 C C . HIS A 1 93 ? 6.600 -10.040 -1.077 1.00 98.06 93 HIS A C 1
ATOM 706 O O . HIS A 1 93 ? 5.916 -9.028 -1.203 1.00 98.06 93 HIS A O 1
ATOM 712 N N . GLU A 1 94 ? 7.843 -10.129 -1.543 1.00 97.31 94 GLU A N 1
ATOM 713 C CA . GLU A 1 94 ? 8.545 -9.042 -2.223 1.00 97.31 94 GLU A CA 1
ATOM 714 C C . GLU A 1 94 ? 8.655 -9.334 -3.723 1.00 97.31 94 GLU A C 1
ATOM 716 O O . GLU A 1 94 ? 9.373 -10.229 -4.186 1.00 97.31 94 GLU A O 1
ATOM 721 N N . SER A 1 95 ? 7.893 -8.587 -4.520 1.00 97.69 95 SER A N 1
ATOM 722 C CA . SER A 1 95 ? 7.810 -8.828 -5.961 1.00 97.69 95 SER A CA 1
ATOM 723 C C . SER A 1 95 ? 8.794 -8.011 -6.789 1.00 97.69 95 SER A C 1
ATOM 725 O O . SER A 1 95 ? 9.017 -8.390 -7.935 1.00 97.69 95 SER A O 1
ATOM 727 N N . ALA A 1 96 ? 9.371 -6.937 -6.248 1.00 96.25 96 ALA A N 1
ATOM 728 C CA . ALA A 1 96 ? 10.326 -6.067 -6.933 1.00 96.25 96 ALA A CA 1
ATOM 729 C C . ALA A 1 96 ? 11.724 -6.214 -6.325 1.00 96.25 96 ALA A C 1
ATOM 731 O O . ALA A 1 96 ? 11.870 -6.181 -5.109 1.00 96.25 96 ALA A O 1
ATOM 732 N N . ASP A 1 97 ? 12.735 -6.334 -7.182 1.00 94.56 97 ASP A N 1
ATOM 733 C CA . ASP A 1 97 ? 14.139 -6.363 -6.788 1.00 94.56 97 ASP A CA 1
ATOM 734 C C . ASP A 1 97 ? 14.796 -5.044 -7.229 1.00 94.56 97 ASP A C 1
ATOM 736 O O . ASP A 1 97 ? 14.705 -4.656 -8.402 1.00 94.56 97 ASP A O 1
ATOM 740 N N . PHE A 1 98 ? 15.481 -4.372 -6.307 1.00 92.88 98 PHE A N 1
ATOM 741 C CA . PHE A 1 98 ? 16.213 -3.131 -6.566 1.00 92.88 98 PHE A CA 1
ATOM 742 C C . PHE A 1 98 ? 17.726 -3.382 -6.558 1.00 92.88 98 PHE A C 1
ATOM 744 O O . PHE A 1 98 ? 18.202 -4.329 -5.929 1.00 92.88 98 PHE A O 1
ATOM 751 N N . ASP A 1 99 ? 18.488 -2.574 -7.291 1.00 93.38 99 ASP A N 1
ATOM 752 C CA . ASP A 1 99 ? 19.950 -2.572 -7.205 1.00 93.38 99 ASP A CA 1
ATOM 753 C C . ASP A 1 99 ? 20.466 -1.676 -6.063 1.00 93.38 99 ASP A C 1
ATOM 755 O O . ASP A 1 99 ? 19.694 -1.041 -5.345 1.00 93.38 99 ASP A O 1
ATOM 759 N N . GLU A 1 100 ? 21.788 -1.623 -5.887 1.00 91.50 100 GLU A N 1
ATOM 760 C CA . GLU A 1 100 ? 22.438 -0.820 -4.838 1.00 91.50 100 GLU A CA 1
ATOM 761 C C . GLU A 1 100 ? 22.183 0.691 -4.980 1.00 91.50 100 GLU A C 1
ATOM 763 O O . GLU A 1 100 ? 22.290 1.427 -4.002 1.00 91.50 100 GLU A O 1
ATOM 768 N N . ALA A 1 101 ? 21.821 1.160 -6.178 1.00 89.38 101 ALA A N 1
ATOM 769 C CA . ALA A 1 101 ? 21.457 2.548 -6.446 1.00 89.38 101 ALA A CA 1
ATOM 770 C C . ALA A 1 101 ? 19.942 2.807 -6.295 1.00 89.38 101 ALA A C 1
ATOM 772 O O . ALA A 1 101 ? 19.476 3.912 -6.587 1.00 89.38 101 ALA A O 1
ATOM 773 N N . GLY A 1 102 ? 19.164 1.803 -5.869 1.00 86.88 102 GLY A N 1
ATOM 774 C CA . GLY A 1 102 ? 17.708 1.875 -5.733 1.00 86.88 102 GLY A CA 1
ATOM 775 C C . GLY A 1 102 ? 16.947 1.784 -7.062 1.00 86.88 102 GLY A C 1
ATOM 776 O O . GLY A 1 102 ? 15.736 2.010 -7.112 1.00 86.88 102 GLY A O 1
ATOM 777 N N . GLN A 1 103 ? 17.611 1.463 -8.171 1.00 91.25 103 GLN A N 1
ATOM 778 C CA . GLN A 1 103 ? 16.930 1.290 -9.453 1.00 91.25 103 GLN A CA 1
ATOM 779 C C . GLN A 1 103 ? 16.237 -0.068 -9.504 1.00 91.25 103 GLN A C 1
ATOM 781 O O . GLN A 1 103 ? 16.756 -1.072 -9.017 1.00 91.25 103 GLN A O 1
ATOM 786 N N . LEU A 1 104 ? 15.055 -0.116 -10.121 1.00 91.75 104 LEU A N 1
ATOM 787 C CA . LEU A 1 104 ? 14.340 -1.372 -10.325 1.00 91.75 104 LEU A CA 1
ATOM 788 C C . LEU A 1 104 ? 15.148 -2.274 -11.271 1.00 91.75 104 LEU A C 1
ATOM 790 O O . LEU A 1 104 ? 15.239 -2.010 -12.470 1.00 91.75 104 LEU A O 1
ATOM 794 N N . LYS A 1 105 ? 15.692 -3.364 -10.731 1.00 95.06 105 LYS A N 1
ATOM 795 C CA . LYS A 1 105 ? 16.502 -4.343 -11.467 1.00 95.06 105 LYS A CA 1
ATOM 796 C C . LYS A 1 105 ? 15.639 -5.418 -12.121 1.00 95.06 105 LYS A C 1
ATOM 798 O O . LYS A 1 105 ? 15.940 -5.887 -13.218 1.00 95.06 105 LYS A O 1
ATOM 803 N N . GLY A 1 106 ? 14.573 -5.831 -11.443 1.00 95.75 106 GLY A N 1
ATOM 804 C CA . GLY A 1 106 ? 13.698 -6.907 -11.892 1.00 95.75 106 GLY A CA 1
ATOM 805 C C . GLY A 1 106 ? 12.445 -7.020 -11.038 1.00 95.75 106 GLY A C 1
ATOM 806 O O . GLY A 1 106 ? 12.311 -6.356 -10.015 1.00 95.75 106 GLY A O 1
ATOM 807 N N . TYR A 1 107 ? 11.494 -7.841 -11.480 1.00 97.88 107 TYR A N 1
ATOM 808 C CA . TYR A 1 107 ? 10.302 -8.143 -10.693 1.00 97.88 107 TYR A CA 1
ATOM 809 C C . TYR A 1 107 ? 9.704 -9.503 -11.068 1.00 97.88 107 TYR A C 1
ATOM 811 O O . TYR A 1 107 ? 9.929 -10.015 -12.167 1.00 97.88 107 TYR A O 1
ATOM 819 N N . ARG A 1 108 ? 8.901 -10.069 -10.163 1.00 98.44 108 ARG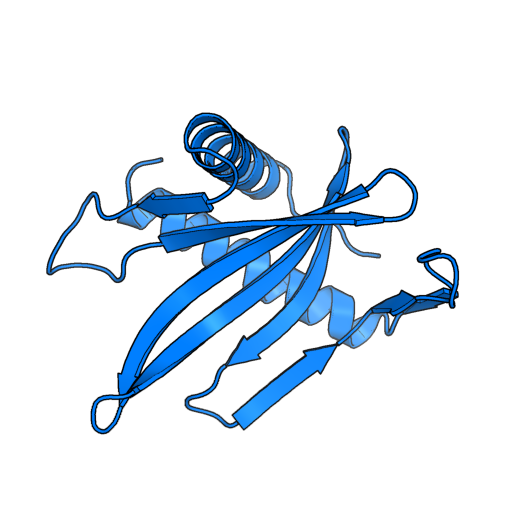 A N 1
ATOM 820 C CA . ARG A 1 108 ? 8.183 -11.347 -10.301 1.00 98.44 108 ARG A CA 1
ATOM 821 C C . ARG A 1 108 ? 6.763 -11.078 -10.830 1.00 98.44 108 ARG A C 1
ATOM 823 O O . ARG A 1 108 ? 5.902 -10.690 -10.042 1.00 98.44 108 ARG A O 1
ATOM 830 N N . PRO A 1 109 ? 6.449 -11.285 -12.130 1.00 98.25 109 PRO A N 1
ATOM 831 C CA . PRO A 1 109 ? 5.224 -10.731 -12.720 1.00 98.25 109 PRO A CA 1
ATOM 832 C C . PRO A 1 109 ? 3.916 -11.295 -12.160 1.00 98.25 109 PRO A C 1
ATOM 834 O O . PRO A 1 109 ? 2.963 -10.542 -11.984 1.00 98.25 109 PRO A O 1
ATOM 837 N N . ARG A 1 110 ? 3.863 -12.604 -11.872 1.00 98.31 110 ARG A N 1
ATOM 838 C CA . ARG A 1 110 ? 2.667 -13.247 -11.295 1.00 98.31 110 ARG A CA 1
ATOM 839 C C . ARG A 1 110 ? 2.399 -12.734 -9.881 1.00 98.31 110 ARG A C 1
ATOM 841 O O . ARG A 1 110 ? 1.339 -12.182 -9.633 1.00 98.31 110 ARG A O 1
ATOM 848 N N . MET A 1 111 ? 3.414 -12.797 -9.019 1.00 98.56 111 MET A N 1
ATOM 849 C CA . MET A 1 111 ? 3.344 -12.282 -7.651 1.00 98.56 111 MET A CA 1
ATOM 850 C C . MET A 1 111 ? 2.964 -10.796 -7.621 1.00 98.56 111 MET A C 1
ATOM 852 O O . MET A 1 111 ? 2.056 -10.413 -6.896 1.00 98.56 111 MET A O 1
ATOM 856 N N . GLN A 1 112 ? 3.590 -9.961 -8.456 1.00 98.56 112 GLN A N 1
ATOM 857 C CA . GLN A 1 112 ? 3.273 -8.533 -8.524 1.00 98.56 112 GLN A CA 1
ATOM 858 C C . GLN A 1 112 ? 1.814 -8.289 -8.956 1.00 98.56 112 GLN A C 1
ATOM 860 O O . GLN A 1 112 ? 1.145 -7.399 -8.427 1.00 98.56 112 GLN A O 1
ATOM 865 N N . ALA A 1 113 ? 1.283 -9.095 -9.882 1.00 98.69 113 ALA A N 1
ATOM 866 C CA . ALA A 1 113 ? -0.117 -9.011 -10.292 1.00 98.69 113 ALA A CA 1
ATOM 867 C C . ALA A 1 113 ? -1.093 -9.441 -9.180 1.00 98.69 113 ALA A C 1
ATOM 869 O O . ALA A 1 113 ? -2.149 -8.814 -9.050 1.00 98.69 113 ALA A O 1
ATOM 870 N N . ASP A 1 114 ? -0.733 -10.445 -8.377 1.00 98.56 114 ASP A N 1
ATOM 871 C CA . ASP A 1 114 ? -1.526 -10.912 -7.232 1.00 98.56 114 ASP A CA 1
ATOM 872 C C . ASP A 1 114 ? -1.534 -9.873 -6.102 1.00 98.56 114 ASP A C 1
ATOM 874 O O . ASP A 1 114 ? -2.605 -9.477 -5.640 1.00 98.56 114 ASP A O 1
ATOM 878 N N . ILE A 1 115 ? -0.365 -9.321 -5.747 1.00 98.75 115 ILE A N 1
ATOM 879 C CA . ILE A 1 115 ? -0.251 -8.194 -4.802 1.00 98.75 115 ILE A CA 1
ATOM 880 C C . ILE A 1 115 ? -1.102 -7.017 -5.293 1.00 98.75 115 ILE A C 1
ATOM 882 O O . ILE A 1 115 ? -1.829 -6.400 -4.516 1.00 98.75 115 ILE A O 1
ATOM 886 N N . THR A 1 116 ? -1.090 -6.735 -6.599 1.00 98.88 116 THR A N 1
ATOM 887 C CA . THR A 1 116 ? -1.921 -5.672 -7.179 1.00 98.88 116 THR A CA 1
ATOM 888 C C . THR A 1 116 ? -3.417 -5.945 -7.020 1.00 98.88 116 THR A C 1
ATOM 890 O O . THR A 1 116 ? -4.190 -5.014 -6.786 1.00 98.88 116 THR A O 1
ATOM 893 N N . ALA A 1 117 ? -3.863 -7.197 -7.141 1.00 98.69 117 ALA A N 1
ATOM 894 C CA . ALA A 1 117 ? -5.260 -7.555 -6.900 1.00 98.69 117 ALA A CA 1
ATOM 895 C C . ALA A 1 117 ? -5.646 -7.332 -5.428 1.00 98.69 117 ALA A C 1
ATOM 897 O O . ALA A 1 117 ? -6.665 -6.686 -5.165 1.00 98.69 117 ALA A O 1
ATOM 898 N N . CYS A 1 118 ? -4.796 -7.764 -4.490 1.00 98.25 118 CYS A N 1
ATOM 899 C CA . CYS A 1 118 ? -4.979 -7.526 -3.056 1.00 98.25 118 CYS A CA 1
ATOM 900 C C . CYS A 1 118 ? -5.029 -6.028 -2.725 1.00 98.25 118 CYS A C 1
ATOM 902 O O . CYS A 1 118 ? -5.944 -5.582 -2.040 1.00 98.25 118 CYS A O 1
ATOM 904 N N . ALA A 1 119 ? -4.111 -5.233 -3.276 1.00 98.81 119 ALA A N 1
ATOM 905 C CA . ALA A 1 119 ? -4.056 -3.790 -3.052 1.00 98.81 119 ALA A CA 1
ATOM 906 C C . ALA A 1 119 ? -5.301 -3.062 -3.573 1.00 98.81 119 ALA A C 1
ATOM 908 O O . ALA A 1 119 ? -5.830 -2.177 -2.905 1.00 98.81 119 ALA A O 1
ATOM 909 N N . ASN A 1 120 ? -5.816 -3.455 -4.744 1.00 98.81 120 ASN A N 1
ATOM 910 C CA . ASN A 1 120 ? -7.061 -2.889 -5.262 1.00 98.81 120 ASN A CA 1
ATOM 911 C C . ASN A 1 120 ? -8.252 -3.178 -4.337 1.00 98.81 120 ASN A C 1
ATOM 913 O O . ASN A 1 120 ? -9.108 -2.314 -4.155 1.00 98.81 120 ASN A O 1
ATOM 917 N N . MET A 1 121 ? -8.315 -4.386 -3.771 1.00 98.50 121 MET A N 1
ATOM 918 C CA . MET A 1 121 ? -9.353 -4.752 -2.810 1.00 98.50 121 MET A CA 1
ATOM 919 C C . MET A 1 121 ? -9.204 -3.964 -1.505 1.00 98.50 121 MET A C 1
ATOM 921 O O . MET A 1 121 ? -10.184 -3.380 -1.052 1.00 98.50 121 MET A O 1
ATOM 925 N N . LEU A 1 122 ? -7.992 -3.904 -0.945 1.00 98.38 122 LEU A N 1
ATOM 926 C CA . LEU A 1 122 ? -7.695 -3.174 0.288 1.00 98.38 122 LEU A CA 1
ATOM 927 C C . LEU A 1 122 ? -8.074 -1.695 0.168 1.00 98.38 122 LEU A C 1
ATOM 929 O O . LEU A 1 122 ? -8.830 -1.191 0.988 1.00 98.38 122 LEU A O 1
ATOM 933 N N . LEU A 1 123 ? -7.608 -1.012 -0.880 1.00 98.69 123 LEU A N 1
ATOM 934 C CA . LEU A 1 123 ? -7.867 0.419 -1.065 1.00 98.69 123 LEU A CA 1
ATOM 935 C C . LEU A 1 123 ? -9.354 0.724 -1.255 1.00 98.69 123 LEU A C 1
ATOM 937 O O . LEU A 1 123 ? -9.840 1.722 -0.732 1.00 98.69 123 LEU A O 1
ATOM 941 N N . ARG A 1 124 ? -10.093 -0.140 -1.962 1.00 98.44 124 ARG A N 1
ATOM 942 C CA . ARG A 1 124 ? -11.552 -0.010 -2.060 1.00 98.44 124 ARG A CA 1
ATOM 943 C C . ARG A 1 124 ? -12.207 -0.154 -0.685 1.00 98.44 124 ARG A C 1
ATOM 945 O O . ARG A 1 124 ? -13.031 0.676 -0.330 1.00 98.44 124 ARG A O 1
ATOM 952 N N . ASN A 1 125 ? -11.812 -1.165 0.088 1.00 97.88 125 ASN A N 1
ATOM 953 C CA . ASN A 1 125 ? -12.361 -1.380 1.423 1.00 97.88 125 ASN A CA 1
ATOM 954 C C . ASN A 1 125 ? -12.051 -0.199 2.351 1.00 97.88 125 ASN A C 1
ATOM 956 O O . ASN A 1 125 ? -12.944 0.250 3.053 1.00 97.88 125 ASN A O 1
ATOM 960 N N . ILE A 1 126 ? -10.829 0.343 2.316 1.00 98.12 126 ILE A N 1
ATOM 961 C CA . ILE A 1 126 ? -10.457 1.532 3.095 1.00 98.12 126 ILE A CA 1
ATOM 962 C C . ILE A 1 126 ? -11.340 2.722 2.713 1.00 98.12 126 ILE A C 1
ATOM 964 O O . ILE A 1 126 ? -11.852 3.391 3.604 1.00 98.12 126 ILE A O 1
ATOM 968 N N . ALA A 1 127 ? -11.555 2.970 1.417 1.00 98.06 127 ALA A N 1
ATOM 969 C CA . ALA A 1 127 ? -12.431 4.051 0.967 1.00 98.06 127 ALA A CA 1
ATOM 970 C C . ALA A 1 127 ? -13.859 3.894 1.518 1.00 98.06 127 ALA A C 1
ATOM 972 O O . ALA A 1 127 ? -14.403 4.839 2.088 1.00 98.06 127 ALA A O 1
ATOM 973 N N . ASP A 1 128 ? -14.423 2.687 1.432 1.00 97.75 128 ASP A N 1
ATOM 974 C CA . ASP A 1 128 ? -15.777 2.395 1.914 1.00 97.75 128 ASP A CA 1
ATOM 975 C C . ASP A 1 128 ? -15.884 2.492 3.450 1.00 97.75 128 ASP A C 1
ATOM 977 O O . ASP A 1 128 ? -16.827 3.077 3.979 1.00 97.75 128 ASP A O 1
ATOM 981 N N . GLN A 1 129 ? -14.914 1.933 4.177 1.00 96.69 129 GLN A N 1
ATOM 982 C CA . GLN A 1 129 ? -14.918 1.835 5.643 1.00 96.69 129 GLN A CA 1
ATOM 983 C C . GLN A 1 129 ? -14.595 3.160 6.331 1.00 96.69 129 GLN A C 1
ATOM 985 O O . GLN A 1 129 ? -15.112 3.438 7.412 1.00 96.69 129 GLN A O 1
ATOM 990 N N . GLN A 1 130 ? -13.722 3.961 5.719 1.00 96.50 130 GLN A N 1
ATOM 991 C CA . GLN A 1 130 ? -13.235 5.219 6.279 1.00 96.50 130 GLN A CA 1
ATOM 992 C C . GLN A 1 130 ? -13.896 6.445 5.628 1.00 96.50 130 GLN A C 1
ATOM 994 O O . GLN A 1 130 ? -13.631 7.569 6.050 1.00 96.50 130 GLN A O 1
ATOM 999 N N . GLY A 1 131 ? -14.764 6.257 4.627 1.00 94.50 131 GLY A N 1
ATOM 1000 C CA . GLY A 1 131 ? -15.522 7.332 3.981 1.00 94.50 131 GLY A CA 1
ATOM 1001 C C . GLY A 1 131 ? -14.649 8.326 3.212 1.00 94.50 131 GLY A C 1
ATOM 1002 O O . GLY A 1 131 ? -14.849 9.536 3.347 1.00 94.50 131 GLY A O 1
ATOM 1003 N N . ILE A 1 132 ? -13.672 7.827 2.444 1.00 89.31 132 ILE A N 1
ATOM 1004 C CA . ILE A 1 132 ? -12.651 8.636 1.744 1.00 89.31 132 ILE A CA 1
ATOM 1005 C C . ILE A 1 132 ? -12.762 8.560 0.228 1.00 89.31 132 ILE A C 1
ATOM 1007 O O . ILE A 1 132 ? -13.193 7.531 -0.327 1.00 89.31 132 ILE A O 1
#

pLDDT: mean 96.71, std 2.54, range [86.88, 98.88]